Protein AF-F4RTE0-F1 (afdb_monomer_lite)

Foldseek 3Di:
DDPVVVVVVVVVVVVVVVVVVPDQPAKQWLLQKWDDDPAWIWRAQDVVSPRIDTAGQVQKDDPPHLWFFAWQWAQPVCPVSPDIDRATFNIWGHDPAFWIWGAGPVRTITIGRHGRPPDDTMIGGDD

Sequence (127 aa):
MSFRAYLTIVVLCITMCFLTSMKSVNAVDCQGGYDTDDTTAFCTVDEQQINLHHCDPARCGHDNARFVSWKKCVPFYKQDGTAESTQNCVSYGHYGPNHYTCTNANNEYFLCPHKLKDAPFISCSRC

Structure (mmCIF, N/CA/C/O backbone):
data_AF-F4RTE0-F1
#
_entry.id   AF-F4RTE0-F1
#
loop_
_atom_site.group_PDB
_atom_site.id
_atom_site.type_symbol
_atom_site.label_atom_id
_atom_site.label_alt_id
_atom_site.label_comp_id
_atom_site.label_asym_id
_atom_site.label_entity_id
_atom_site.label_seq_id
_atom_site.pdbx_PDB_ins_code
_atom_site.Cartn_x
_atom_site.Cartn_y
_atom_site.Cartn_z
_atom_site.occupancy
_atom_site.B_iso_or_equiv
_atom_site.auth_seq_id
_atom_site.auth_comp_id
_atom_site.auth_asym_id
_atom_site.auth_atom_id
_atom_site.pdbx_PDB_model_num
ATOM 1 N N . MET A 1 1 ? 38.352 -29.323 17.097 1.00 55.19 1 MET A N 1
ATOM 2 C CA . MET A 1 1 ? 36.983 -28.775 17.234 1.00 55.19 1 MET A CA 1
ATOM 3 C C . MET A 1 1 ? 35.992 -29.908 17.014 1.00 55.19 1 MET A C 1
ATOM 5 O O . MET A 1 1 ? 36.207 -30.699 16.107 1.00 55.19 1 MET A O 1
ATOM 9 N N . SER A 1 2 ? 34.985 -30.053 17.879 1.00 71.69 2 SER A N 1
ATOM 10 C CA . SER A 1 2 ? 34.014 -31.158 17.803 1.00 71.69 2 SER A CA 1
ATOM 11 C C . SER A 1 2 ? 33.175 -31.061 16.526 1.00 71.69 2 SER A C 1
ATOM 13 O O . SER A 1 2 ? 32.753 -29.965 16.163 1.00 71.69 2 SER A O 1
ATOM 15 N N . PHE A 1 3 ? 32.887 -32.199 15.886 1.00 73.31 3 PHE A N 1
ATOM 16 C CA . PHE A 1 3 ? 32.007 -32.313 14.710 1.00 73.31 3 PHE A CA 1
ATOM 17 C C . PHE A 1 3 ? 30.667 -31.581 14.903 1.00 73.31 3 PHE A C 1
ATOM 19 O O . PHE A 1 3 ? 30.125 -30.997 13.967 1.00 73.31 3 PHE A O 1
ATOM 26 N N . ARG A 1 4 ? 30.185 -31.518 16.152 1.00 73.00 4 ARG A N 1
ATOM 27 C CA . ARG A 1 4 ? 28.987 -30.760 16.526 1.00 73.00 4 ARG A CA 1
ATOM 28 C C . ARG A 1 4 ? 29.115 -29.262 16.254 1.00 73.00 4 ARG A C 1
ATOM 30 O O . ARG A 1 4 ? 28.177 -28.696 15.722 1.00 73.00 4 ARG A O 1
ATOM 37 N N . ALA A 1 5 ? 30.255 -28.642 16.565 1.00 74.25 5 ALA A N 1
ATOM 38 C CA . ALA A 1 5 ? 30.467 -27.205 16.366 1.00 74.25 5 ALA A CA 1
ATOM 39 C C . ALA A 1 5 ? 30.566 -26.824 14.879 1.00 74.25 5 ALA A C 1
ATOM 41 O O . ALA A 1 5 ? 30.129 -25.748 14.486 1.00 74.25 5 ALA A O 1
ATOM 42 N N . TYR A 1 6 ? 31.103 -27.724 14.050 1.00 77.94 6 TYR A N 1
ATOM 43 C CA . TYR A 1 6 ? 31.166 -27.537 12.601 1.00 77.94 6 TYR A CA 1
ATOM 44 C C . TYR A 1 6 ? 29.766 -27.567 11.967 1.00 77.94 6 TYR A C 1
ATOM 46 O O . TYR A 1 6 ? 29.420 -26.679 11.192 1.00 77.94 6 TYR A O 1
ATOM 54 N N . LEU A 1 7 ? 28.928 -28.531 12.367 1.00 79.06 7 LEU A N 1
ATOM 55 C CA . LEU A 1 7 ? 27.535 -28.626 11.917 1.00 79.06 7 LEU A CA 1
ATOM 56 C C . LEU A 1 7 ? 26.717 -27.379 12.269 1.00 79.06 7 LEU A C 1
ATOM 58 O O . LEU A 1 7 ? 25.974 -26.889 11.421 1.00 79.06 7 LEU A O 1
ATOM 62 N N . THR A 1 8 ? 26.874 -26.827 13.478 1.00 80.00 8 THR A N 1
ATOM 63 C CA . THR A 1 8 ? 26.135 -25.618 13.874 1.00 80.00 8 THR A CA 1
ATOM 64 C C . THR A 1 8 ? 26.495 -24.419 13.006 1.00 80.00 8 THR A C 1
ATOM 66 O O . THR A 1 8 ? 25.602 -23.684 12.598 1.00 80.00 8 THR A O 1
ATOM 69 N N . ILE A 1 9 ? 27.780 -24.230 12.689 1.00 80.44 9 ILE A N 1
ATOM 70 C CA . ILE A 1 9 ? 28.240 -23.109 11.856 1.00 80.44 9 ILE A CA 1
ATOM 71 C C . ILE A 1 9 ? 27.703 -23.243 10.428 1.00 80.44 9 ILE A C 1
ATOM 73 O O . ILE A 1 9 ? 27.203 -22.268 9.875 1.00 80.44 9 ILE A O 1
ATOM 77 N N . VAL A 1 10 ? 27.742 -24.447 9.848 1.00 82.06 10 VAL A N 1
ATOM 78 C CA . VAL A 1 10 ? 27.244 -24.690 8.484 1.00 82.06 10 VAL A CA 1
ATOM 79 C C . VAL A 1 10 ? 25.743 -24.414 8.384 1.00 82.06 10 VAL A C 1
ATOM 81 O O . VAL A 1 10 ? 25.318 -23.715 7.468 1.00 82.06 10 VAL A O 1
ATOM 84 N N . VAL A 1 11 ? 24.939 -24.890 9.341 1.00 80.44 11 VAL A N 1
ATOM 85 C CA . VAL A 1 11 ? 23.490 -24.621 9.360 1.00 80.44 11 VAL A CA 1
ATOM 86 C C . VAL A 1 11 ? 23.214 -23.123 9.492 1.00 80.44 11 VAL A C 1
ATOM 88 O O . VAL A 1 11 ? 22.387 -22.592 8.755 1.00 80.44 11 VAL A O 1
ATOM 91 N N . LEU A 1 12 ? 23.946 -22.426 10.364 1.00 81.50 12 LEU A N 1
ATOM 92 C CA . LEU A 1 12 ? 23.772 -20.991 10.591 1.00 81.50 12 LEU A CA 1
ATOM 93 C C . LEU A 1 12 ? 24.148 -20.171 9.340 1.00 81.50 12 LEU A C 1
ATOM 95 O O . LEU A 1 12 ? 23.386 -19.296 8.926 1.00 81.50 12 LEU A O 1
ATOM 99 N N . CYS A 1 13 ? 25.246 -20.521 8.662 1.00 74.38 13 CYS A N 1
ATOM 100 C CA . CYS A 1 13 ? 25.635 -19.917 7.384 1.00 74.38 13 CYS A CA 1
ATOM 101 C C . CYS A 1 13 ? 24.592 -20.152 6.285 1.00 74.38 13 CYS A C 1
ATOM 103 O O . CYS A 1 13 ? 24.214 -19.207 5.596 1.00 74.38 13 CYS A O 1
ATOM 105 N N . ILE A 1 14 ? 24.081 -21.380 6.152 1.00 74.00 14 ILE A N 1
ATOM 106 C CA . ILE A 1 14 ? 23.041 -21.708 5.170 1.00 74.00 14 ILE A CA 1
ATOM 107 C C . ILE A 1 14 ? 21.767 -20.897 5.455 1.00 74.00 14 ILE A C 1
ATOM 109 O O . ILE A 1 14 ? 21.220 -20.281 4.540 1.00 74.00 14 ILE A O 1
ATOM 113 N N . THR A 1 15 ? 21.331 -20.807 6.717 1.00 69.50 15 THR A N 1
ATOM 114 C CA . THR A 1 15 ? 20.158 -19.993 7.081 1.00 69.50 15 THR A CA 1
ATOM 115 C C . THR A 1 15 ? 20.354 -18.506 6.781 1.00 69.50 15 THR A C 1
ATOM 117 O O . THR A 1 15 ? 19.428 -17.868 6.288 1.00 69.50 15 THR A O 1
ATOM 120 N N . MET A 1 16 ? 21.554 -17.951 6.980 1.00 65.00 16 MET A N 1
ATOM 121 C CA . MET A 1 16 ? 21.836 -16.555 6.628 1.00 65.00 16 MET A CA 1
ATOM 122 C C . MET A 1 16 ? 21.834 -16.318 5.111 1.00 65.00 16 MET A C 1
ATOM 124 O O . MET A 1 16 ? 21.292 -15.308 4.669 1.00 65.00 16 MET A O 1
ATOM 128 N N . CYS A 1 17 ? 22.361 -17.251 4.310 1.00 63.66 17 CYS A N 1
ATOM 129 C CA . CYS A 1 17 ? 22.329 -17.166 2.844 1.00 63.66 17 CYS A CA 1
ATOM 130 C C . CYS A 1 17 ? 20.899 -17.177 2.274 1.00 63.66 17 CYS A C 1
ATOM 132 O O . CYS A 1 17 ? 20.611 -16.467 1.308 1.00 63.66 17 CYS A O 1
ATOM 134 N N . PHE A 1 18 ? 19.986 -17.946 2.874 1.00 59.25 18 PHE A N 1
ATOM 135 C CA . PHE A 1 18 ? 18.579 -17.946 2.464 1.00 59.25 18 PHE A CA 1
ATOM 136 C C . PHE A 1 18 ? 17.849 -16.656 2.856 1.00 59.25 18 PHE A C 1
ATOM 138 O O . PHE A 1 18 ? 17.019 -16.168 2.092 1.00 59.25 18 PHE A O 1
ATOM 145 N N . LEU A 1 19 ? 18.185 -16.062 4.005 1.00 56.56 19 LEU A N 1
ATOM 146 C CA . LEU A 1 19 ? 17.551 -14.829 4.479 1.00 56.56 19 LEU A CA 1
ATOM 147 C C . LEU A 1 19 ? 17.993 -13.581 3.696 1.00 56.56 19 LEU A C 1
ATOM 149 O O . LEU A 1 19 ? 17.203 -12.653 3.535 1.00 56.56 19 LEU A O 1
ATOM 153 N N . THR A 1 20 ? 19.221 -13.544 3.168 1.00 54.81 20 THR A N 1
ATOM 154 C CA . THR A 1 20 ? 19.707 -12.411 2.355 1.00 54.81 20 THR A CA 1
ATOM 155 C C . THR A 1 20 ? 19.229 -12.445 0.903 1.00 54.81 20 THR A C 1
ATOM 157 O O . THR A 1 20 ? 19.199 -11.403 0.251 1.00 54.81 20 THR A O 1
ATOM 160 N N . SER A 1 21 ? 18.798 -13.605 0.402 1.00 49.75 21 SER A N 1
ATOM 161 C CA . SER A 1 21 ? 18.413 -13.797 -1.006 1.00 49.75 21 SER A CA 1
ATOM 162 C C . SER A 1 21 ? 16.996 -13.311 -1.359 1.00 49.75 21 SER A C 1
ATOM 164 O O . SER A 1 21 ? 16.593 -13.424 -2.513 1.00 49.75 21 SER A O 1
ATOM 166 N N . MET A 1 22 ? 16.230 -12.765 -0.405 1.00 51.81 22 MET A N 1
ATOM 167 C CA . MET A 1 22 ? 14.823 -12.378 -0.625 1.00 51.81 22 MET A CA 1
ATOM 168 C C . MET A 1 22 ? 14.559 -10.869 -0.717 1.00 51.81 22 MET A C 1
ATOM 170 O O . MET A 1 22 ? 13.419 -10.468 -0.937 1.00 51.81 22 MET A O 1
ATOM 174 N N . LYS A 1 23 ? 15.578 -10.007 -0.617 1.00 50.78 23 LYS A N 1
ATOM 175 C CA . LYS A 1 23 ? 15.403 -8.583 -0.942 1.00 50.78 23 LYS A CA 1
ATOM 176 C C . LYS A 1 23 ? 15.747 -8.358 -2.408 1.00 50.78 23 LYS A C 1
ATOM 178 O O . LYS A 1 23 ? 16.916 -8.386 -2.784 1.00 50.78 23 LYS A O 1
ATOM 183 N N . SER A 1 24 ? 14.726 -8.152 -3.241 1.00 57.41 24 SER A N 1
ATOM 184 C CA . SER A 1 24 ? 14.911 -7.657 -4.608 1.00 57.41 24 SER A CA 1
ATOM 185 C C . SER A 1 24 ? 15.760 -6.387 -4.546 1.00 57.41 24 SER A C 1
ATOM 187 O O . SER A 1 24 ? 15.321 -5.371 -4.015 1.00 57.41 24 SER A O 1
ATOM 189 N N . VAL A 1 25 ? 16.978 -6.455 -5.086 1.00 59.16 25 VAL A N 1
ATOM 190 C CA . VAL A 1 25 ? 17.999 -5.394 -5.005 1.00 59.16 25 VAL A CA 1
ATOM 191 C C . VAL A 1 25 ? 17.537 -4.080 -5.667 1.00 59.16 25 VAL A C 1
ATOM 193 O O . VAL A 1 25 ? 18.127 -3.039 -5.420 1.00 59.16 25 VAL A O 1
ATOM 196 N N . ASN A 1 26 ? 16.437 -4.111 -6.432 1.00 72.69 26 ASN A N 1
ATOM 197 C CA . ASN A 1 26 ? 15.834 -2.961 -7.115 1.00 72.69 26 ASN A CA 1
ATOM 198 C C . ASN A 1 26 ? 14.311 -2.873 -6.882 1.00 72.69 26 ASN A C 1
ATOM 200 O O . ASN A 1 26 ? 13.561 -2.584 -7.814 1.00 72.69 26 ASN A O 1
ATOM 204 N N . ALA A 1 27 ? 13.825 -3.241 -5.693 1.00 86.88 27 ALA A N 1
ATOM 205 C CA . ALA A 1 27 ? 12.424 -2.994 -5.360 1.00 86.88 27 ALA A CA 1
ATOM 206 C C . ALA A 1 27 ? 12.208 -1.520 -4.979 1.00 86.88 27 ALA A C 1
ATOM 208 O O . ALA A 1 27 ? 13.008 -0.945 -4.244 1.00 86.88 27 ALA A O 1
ATOM 209 N N . VAL A 1 28 ? 11.131 -0.931 -5.490 1.00 93.56 28 VAL A N 1
ATOM 210 C CA . VAL A 1 28 ? 10.611 0.373 -5.087 1.00 93.56 28 VAL A CA 1
ATOM 211 C C . VAL A 1 28 ? 9.584 0.138 -3.989 1.00 93.56 28 VAL A C 1
ATOM 213 O O . VAL A 1 28 ? 8.655 -0.650 -4.166 1.00 93.56 28 VAL A O 1
ATOM 216 N N . ASP A 1 29 ? 9.763 0.810 -2.859 1.00 94.81 29 ASP A N 1
ATOM 217 C CA . ASP A 1 29 ? 8.843 0.737 -1.730 1.00 94.81 29 ASP A CA 1
ATOM 218 C C . ASP A 1 29 ? 7.747 1.787 -1.899 1.00 94.81 29 ASP A C 1
ATOM 220 O O . ASP A 1 29 ? 8.014 2.990 -1.873 1.00 94.81 29 ASP A O 1
ATOM 224 N N . CYS A 1 30 ? 6.504 1.338 -2.041 1.00 95.31 30 CYS A N 1
ATOM 225 C CA . CYS A 1 30 ? 5.344 2.184 -2.301 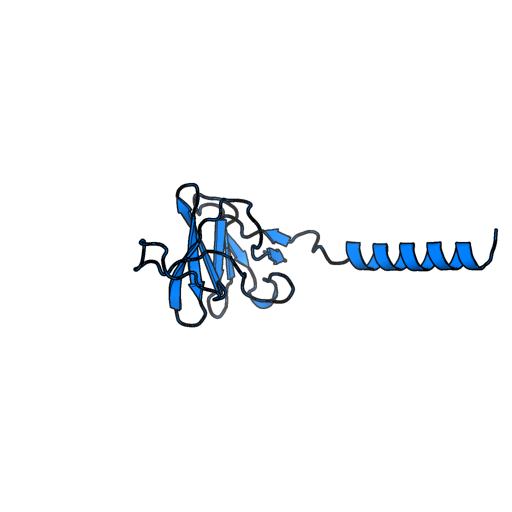1.00 95.31 30 CYS A CA 1
ATOM 226 C C . CYS A 1 30 ? 4.853 2.834 -0.999 1.00 95.31 30 CYS A C 1
ATOM 228 O O . CYS A 1 30 ? 3.746 2.570 -0.530 1.00 95.31 30 CYS A O 1
ATOM 230 N N . GLN A 1 31 ? 5.721 3.613 -0.348 1.00 95.25 31 GLN A N 1
ATOM 231 C CA . GLN A 1 31 ? 5.466 4.215 0.963 1.00 95.25 31 GLN A CA 1
ATOM 232 C C . GLN A 1 31 ? 4.399 5.299 0.884 1.00 95.25 31 GLN A C 1
ATOM 234 O O . GLN A 1 31 ? 3.556 5.387 1.764 1.00 95.25 31 GLN A O 1
ATOM 239 N N . GLY A 1 32 ? 4.410 6.115 -0.164 1.00 94.94 32 GLY A N 1
ATOM 240 C CA . GLY A 1 32 ? 3.406 7.148 -0.385 1.00 94.94 32 GLY A CA 1
ATOM 241 C C . GLY A 1 32 ? 2.026 6.564 -0.658 1.00 94.94 32 GLY A C 1
ATOM 242 O O . GLY A 1 32 ? 1.023 7.067 -0.154 1.00 94.94 32 GLY A O 1
ATOM 243 N N . GLY A 1 33 ? 1.961 5.492 -1.436 1.00 95.81 33 GLY A N 1
ATOM 244 C CA . GLY A 1 33 ? 0.701 4.888 -1.839 1.00 95.81 33 GLY A CA 1
ATOM 245 C C . GLY A 1 33 ? 0.908 3.723 -2.785 1.00 95.81 33 GLY A C 1
ATOM 246 O O . GLY A 1 33 ? 1.924 3.650 -3.474 1.00 95.81 33 GLY A O 1
ATOM 247 N N . TYR A 1 34 ? -0.062 2.823 -2.811 1.00 97.06 34 TYR A N 1
ATOM 248 C CA . TYR A 1 34 ? -0.129 1.721 -3.754 1.00 97.06 34 TYR A CA 1
ATOM 249 C C . TYR A 1 34 ? -1.556 1.588 -4.266 1.00 97.06 34 TYR A C 1
ATOM 251 O O . TYR A 1 34 ? -2.499 1.548 -3.474 1.00 97.06 34 TYR A O 1
ATOM 259 N N . ASP A 1 35 ? -1.701 1.474 -5.578 1.00 96.56 35 ASP A N 1
ATOM 260 C CA . ASP A 1 35 ? -2.962 1.144 -6.228 1.00 96.56 35 ASP A CA 1
ATOM 261 C C . ASP A 1 35 ? -2.709 0.226 -7.427 1.00 96.56 35 ASP A C 1
ATOM 263 O O . ASP A 1 35 ? -1.574 0.083 -7.885 1.00 96.56 35 ASP A O 1
ATOM 267 N N . THR A 1 36 ? -3.742 -0.432 -7.940 1.00 95.38 36 THR A N 1
ATOM 268 C CA . THR A 1 36 ? -3.607 -1.302 -9.112 1.00 95.38 36 THR A CA 1
ATOM 269 C C . THR A 1 36 ? -4.883 -1.322 -9.933 1.00 95.38 36 THR A C 1
ATOM 271 O O . THR A 1 36 ? -5.982 -1.433 -9.396 1.00 95.38 36 THR A O 1
ATOM 274 N N . ASP A 1 37 ? -4.717 -1.292 -11.250 1.00 93.12 37 ASP A N 1
ATOM 275 C CA . ASP A 1 37 ? -5.738 -1.726 -12.200 1.00 93.12 37 ASP A CA 1
ATOM 276 C C . ASP A 1 37 ? -5.398 -3.129 -12.745 1.00 93.12 37 ASP A C 1
ATOM 278 O O . ASP A 1 37 ? -4.488 -3.799 -12.242 1.00 93.12 37 ASP A O 1
ATOM 282 N N . ASP A 1 38 ? -6.137 -3.593 -13.755 1.00 89.50 38 ASP A N 1
ATOM 283 C CA . ASP A 1 38 ? -5.957 -4.918 -14.370 1.00 89.50 38 ASP A CA 1
ATOM 284 C C . ASP A 1 38 ? -4.574 -5.119 -15.022 1.00 89.50 38 ASP A C 1
ATOM 286 O O . ASP A 1 38 ? -4.148 -6.251 -15.260 1.00 89.50 38 ASP A O 1
ATOM 290 N N . THR A 1 39 ? -3.874 -4.032 -15.343 1.00 94.81 39 THR A N 1
ATOM 291 C CA . THR A 1 39 ? -2.665 -4.023 -16.177 1.00 94.81 39 THR A CA 1
ATOM 292 C C . THR A 1 39 ? -1.465 -3.354 -15.518 1.00 94.81 39 THR A C 1
ATOM 294 O O . THR A 1 39 ? -0.328 -3.702 -15.833 1.00 94.81 39 THR A O 1
ATOM 297 N N . THR A 1 40 ? -1.704 -2.408 -14.613 1.00 96.25 40 THR A N 1
ATOM 298 C CA . THR A 1 40 ? -0.700 -1.491 -14.083 1.00 96.25 40 THR A CA 1
ATOM 299 C C . THR A 1 40 ? -0.857 -1.353 -12.579 1.00 96.25 40 THR A C 1
ATOM 301 O O . THR A 1 40 ? -1.952 -1.129 -12.068 1.00 96.25 40 THR A O 1
ATOM 304 N N . ALA A 1 41 ? 0.263 -1.461 -11.869 1.00 96.69 41 ALA A N 1
ATOM 305 C CA . ALA A 1 41 ? 0.362 -1.078 -10.474 1.00 96.69 41 ALA A CA 1
ATOM 306 C C . ALA A 1 41 ? 0.969 0.324 -10.379 1.00 96.69 41 ALA A C 1
ATOM 308 O O . ALA A 1 41 ? 1.956 0.643 -11.044 1.00 96.69 41 ALA A O 1
ATOM 309 N N . PHE A 1 42 ? 0.370 1.149 -9.537 1.00 97.19 42 PHE A N 1
ATOM 310 C CA . PHE A 1 42 ? 0.729 2.532 -9.285 1.00 97.19 42 PHE A CA 1
ATOM 311 C C . PHE A 1 42 ? 1.410 2.592 -7.923 1.00 97.19 42 PHE A C 1
ATOM 313 O O . PHE A 1 42 ? 0.785 2.353 -6.894 1.00 97.19 42 PHE A O 1
ATOM 320 N N . CYS A 1 43 ? 2.711 2.861 -7.922 1.00 97.00 43 CYS A N 1
ATOM 321 C CA . CYS A 1 43 ? 3.540 2.860 -6.726 1.00 97.00 43 CYS A CA 1
ATOM 322 C C . CYS A 1 43 ? 4.066 4.267 -6.465 1.00 97.00 43 CYS A C 1
ATOM 324 O O . CYS A 1 43 ? 4.914 4.760 -7.206 1.00 97.00 43 CYS A O 1
ATOM 326 N N . THR A 1 44 ? 3.592 4.912 -5.407 1.00 96.75 44 THR A N 1
ATOM 327 C CA . THR A 1 44 ? 4.077 6.233 -5.009 1.00 96.75 44 THR A CA 1
ATOM 328 C C . THR A 1 44 ? 5.049 6.108 -3.844 1.00 96.75 44 THR A C 1
ATOM 330 O O . THR A 1 44 ? 4.745 5.447 -2.850 1.00 96.75 44 THR A O 1
ATOM 333 N N . VAL A 1 45 ? 6.205 6.771 -3.924 1.00 94.88 45 VAL A N 1
ATOM 334 C CA . VAL A 1 45 ? 7.243 6.705 -2.875 1.00 94.88 45 VAL A CA 1
ATOM 335 C C . VAL A 1 45 ? 7.184 7.842 -1.848 1.00 94.88 45 VAL A C 1
ATOM 337 O O . VAL A 1 45 ? 7.765 7.708 -0.774 1.00 94.88 45 VAL A O 1
ATOM 340 N N . ASP A 1 46 ? 6.489 8.947 -2.138 1.00 92.44 46 ASP A N 1
ATOM 341 C CA . ASP A 1 46 ? 6.446 10.142 -1.279 1.00 92.44 46 ASP A CA 1
ATOM 342 C C . ASP A 1 46 ? 5.045 10.501 -0.762 1.00 92.44 46 ASP A C 1
ATOM 344 O O . ASP A 1 46 ? 4.021 10.060 -1.277 1.00 92.44 46 ASP A O 1
ATOM 348 N N . G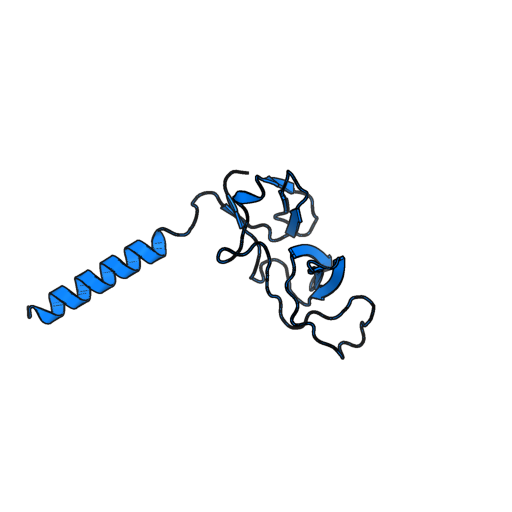LU A 1 47 ? 5.006 11.339 0.275 1.00 88.31 47 GLU A N 1
ATOM 349 C CA . GLU A 1 47 ? 3.765 11.809 0.908 1.00 88.31 47 GLU A CA 1
ATOM 350 C C . GLU A 1 47 ? 2.909 12.682 -0.010 1.00 88.31 47 GLU A C 1
ATOM 352 O O . GLU A 1 47 ? 1.689 12.723 0.154 1.00 88.31 47 GLU A O 1
ATOM 357 N N . GLN A 1 48 ? 3.542 13.411 -0.932 1.00 88.75 48 GLN A N 1
ATOM 358 C CA . GLN A 1 48 ? 2.903 14.388 -1.812 1.00 88.75 48 GLN A CA 1
ATOM 359 C C . GLN A 1 48 ? 2.220 13.740 -3.022 1.00 88.75 48 GLN A C 1
ATOM 361 O O . GLN A 1 48 ? 1.559 14.440 -3.788 1.00 88.75 48 GLN A O 1
ATOM 366 N N . GLN A 1 49 ? 2.355 12.425 -3.182 1.00 84.88 49 GLN A N 1
ATOM 367 C CA . GLN A 1 49 ? 1.875 11.672 -4.333 1.00 84.88 49 GLN A CA 1
ATOM 368 C C . GLN A 1 49 ? 2.512 12.096 -5.672 1.00 84.88 49 GLN A C 1
ATOM 370 O O . GLN A 1 49 ? 1.865 12.011 -6.712 1.00 84.88 49 GLN A O 1
ATOM 375 N N . ILE A 1 50 ? 3.765 12.575 -5.667 1.00 89.69 50 ILE A N 1
ATOM 376 C CA . ILE A 1 50 ? 4.409 13.145 -6.869 1.00 89.69 50 ILE A CA 1
ATOM 377 C C . ILE A 1 50 ? 5.261 12.109 -7.612 1.00 89.69 50 ILE A C 1
ATOM 379 O O . ILE A 1 50 ? 5.183 11.994 -8.835 1.00 89.69 50 ILE A O 1
ATOM 383 N N . ASN A 1 51 ? 6.091 11.355 -6.894 1.00 94.00 51 ASN A N 1
ATOM 384 C CA . ASN A 1 51 ? 6.990 10.353 -7.458 1.00 94.00 51 ASN A CA 1
ATOM 385 C C . ASN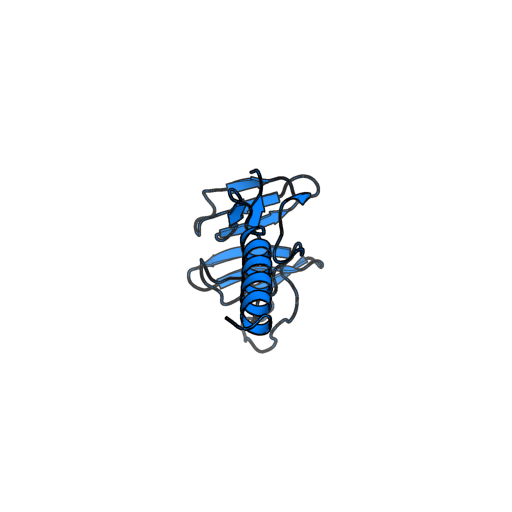 A 1 51 ? 6.246 9.023 -7.621 1.00 94.00 51 ASN A C 1
ATOM 387 O O . ASN A 1 51 ? 6.365 8.105 -6.804 1.00 94.00 51 ASN A O 1
ATOM 391 N N . LEU A 1 52 ? 5.442 8.972 -8.680 1.00 95.81 52 LEU A N 1
ATOM 392 C CA . LEU A 1 52 ? 4.673 7.811 -9.099 1.00 95.81 52 LEU A CA 1
ATOM 393 C C . LEU A 1 52 ? 5.484 6.935 -10.063 1.00 95.81 52 LEU A C 1
ATOM 395 O O . LEU A 1 52 ? 5.987 7.402 -11.085 1.00 95.81 52 LEU A O 1
ATOM 399 N N . HIS A 1 53 ? 5.545 5.643 -9.765 1.00 96.38 53 HIS A N 1
ATOM 400 C CA . HIS A 1 53 ? 6.116 4.608 -10.613 1.00 96.38 53 HIS A CA 1
ATOM 401 C C . HIS A 1 53 ? 5.009 3.702 -11.149 1.00 96.38 53 HIS A C 1
ATOM 403 O O . HIS A 1 53 ? 4.144 3.249 -10.400 1.00 96.38 53 HIS A O 1
ATOM 409 N N . HIS A 1 54 ? 5.071 3.410 -12.447 1.00 96.62 54 HIS A N 1
ATOM 410 C CA . HIS A 1 54 ? 4.213 2.421 -13.089 1.00 96.62 54 HIS A CA 1
ATOM 411 C C . HIS A 1 54 ? 4.941 1.079 -13.091 1.00 96.62 54 HIS A C 1
ATOM 413 O O . HIS A 1 54 ? 6.044 0.964 -13.623 1.00 96.62 54 HIS A O 1
ATOM 419 N N . CYS A 1 55 ? 4.325 0.075 -12.487 1.00 95.19 55 CYS A N 1
ATOM 420 C CA . CYS A 1 55 ? 4.921 -1.229 -12.246 1.00 95.19 55 CYS A CA 1
ATOM 421 C C . CYS A 1 55 ? 4.036 -2.343 -12.822 1.00 95.19 55 CYS A C 1
ATOM 423 O O . CYS A 1 55 ? 2.827 -2.183 -12.977 1.00 95.19 55 CYS A O 1
ATOM 425 N N . ASP A 1 56 ? 4.634 -3.504 -13.084 1.00 94.81 56 ASP A N 1
ATOM 426 C CA . ASP A 1 56 ? 3.902 -4.744 -13.370 1.00 94.81 56 ASP A CA 1
ATOM 427 C C . ASP A 1 56 ? 3.246 -5.264 -12.068 1.00 94.81 56 ASP A C 1
ATOM 429 O O . ASP A 1 56 ? 3.981 -5.607 -11.131 1.00 94.81 56 ASP A O 1
ATOM 433 N N . PRO A 1 57 ? 1.901 -5.373 -11.980 1.00 94.25 57 PRO A N 1
ATOM 434 C CA . PRO A 1 57 ? 1.209 -5.844 -10.774 1.00 94.25 57 PRO A CA 1
ATOM 435 C C . PRO A 1 57 ? 1.657 -7.228 -10.298 1.00 94.25 57 PRO A C 1
ATOM 437 O O . PRO A 1 57 ? 1.578 -7.542 -9.109 1.00 94.25 57 PRO A O 1
ATOM 440 N N . ALA A 1 58 ? 2.147 -8.085 -11.201 1.00 93.19 58 ALA A N 1
ATOM 441 C CA . ALA A 1 58 ? 2.641 -9.410 -10.838 1.00 93.19 58 ALA A CA 1
ATOM 442 C C . ALA A 1 58 ? 3.950 -9.363 -10.032 1.00 93.19 58 ALA A C 1
ATOM 444 O O . ALA A 1 58 ? 4.335 -10.364 -9.428 1.00 93.19 58 ALA A O 1
ATOM 445 N N . ARG A 1 59 ? 4.625 -8.210 -10.016 1.00 93.88 59 ARG A N 1
ATOM 446 C CA . ARG A 1 59 ? 5.913 -7.978 -9.349 1.00 93.88 59 ARG A CA 1
ATOM 447 C C . ARG A 1 59 ? 5.802 -7.112 -8.104 1.00 93.88 59 ARG A C 1
ATOM 449 O O . ARG A 1 59 ? 6.837 -6.739 -7.545 1.00 93.88 59 ARG A O 1
ATOM 456 N N . CYS A 1 60 ? 4.577 -6.797 -7.706 1.00 94.94 60 CYS A N 1
ATOM 457 C CA . CYS A 1 60 ? 4.247 -6.027 -6.525 1.00 94.94 60 CYS A CA 1
ATOM 458 C C . CYS A 1 60 ? 3.700 -6.945 -5.435 1.00 94.94 60 CYS A C 1
ATOM 460 O O . CYS A 1 60 ? 2.852 -7.804 -5.688 1.00 94.94 60 CYS A O 1
ATOM 462 N N . GLY A 1 61 ? 4.178 -6.758 -4.211 1.00 94.69 61 GLY A N 1
ATOM 463 C CA . GLY A 1 61 ? 3.620 -7.445 -3.060 1.00 94.69 61 GLY A CA 1
ATOM 464 C C . GLY A 1 61 ? 4.305 -7.103 -1.747 1.00 94.69 61 GLY A C 1
ATOM 465 O O . GLY A 1 61 ? 5.322 -6.416 -1.697 1.00 94.69 61 GLY A O 1
ATOM 466 N N . HIS A 1 62 ? 3.726 -7.629 -0.680 1.00 94.25 62 HIS A N 1
ATOM 467 C CA . HIS A 1 62 ? 4.255 -7.628 0.671 1.00 94.25 62 HIS A CA 1
ATOM 468 C C . HIS A 1 62 ? 4.095 -9.045 1.224 1.00 94.25 62 HIS A C 1
ATOM 470 O O . HIS A 1 62 ? 2.983 -9.565 1.235 1.00 94.25 62 HIS A O 1
ATOM 476 N N . ASP A 1 63 ? 5.187 -9.708 1.609 1.00 89.38 63 ASP A N 1
ATOM 477 C CA . ASP A 1 63 ? 5.165 -11.091 2.119 1.00 89.38 63 ASP A CA 1
ATOM 478 C C . ASP A 1 63 ? 4.385 -12.089 1.226 1.00 89.38 63 ASP A C 1
ATOM 480 O O . ASP A 1 63 ? 3.642 -12.945 1.704 1.00 89.38 63 ASP A O 1
ATOM 484 N N . ASN A 1 64 ? 4.563 -11.991 -0.099 1.00 86.38 64 ASN A N 1
ATOM 485 C CA . ASN A 1 64 ? 3.831 -12.755 -1.129 1.00 86.38 64 ASN A CA 1
ATOM 486 C C . ASN A 1 64 ? 2.312 -12.484 -1.205 1.00 86.38 64 ASN A C 1
ATOM 488 O O . ASN A 1 64 ? 1.590 -13.224 -1.874 1.00 86.38 64 ASN A O 1
ATOM 492 N N . ALA A 1 65 ? 1.821 -11.418 -0.574 1.00 92.62 65 ALA A N 1
ATOM 493 C CA . ALA A 1 65 ? 0.449 -10.934 -0.687 1.00 92.62 65 ALA A CA 1
ATOM 494 C C . ALA A 1 65 ? 0.377 -9.622 -1.487 1.00 92.62 65 ALA A C 1
ATOM 496 O O . ALA A 1 65 ? 1.313 -8.827 -1.491 1.00 92.62 65 ALA A O 1
ATOM 497 N N . ARG A 1 66 ? -0.762 -9.365 -2.143 1.00 92.56 66 ARG A N 1
ATOM 498 C CA . ARG A 1 66 ? -1.060 -8.092 -2.841 1.00 92.56 66 ARG A CA 1
ATOM 499 C C . ARG A 1 66 ? -1.867 -7.125 -1.972 1.00 92.56 66 ARG A C 1
ATOM 501 O O . ARG A 1 66 ? -2.705 -6.380 -2.462 1.00 92.56 66 ARG A O 1
ATOM 508 N N . PHE A 1 67 ? -1.672 -7.213 -0.666 1.00 94.69 67 PHE A N 1
ATOM 509 C CA . PHE A 1 67 ? -2.322 -6.362 0.314 1.00 94.69 67 PHE A CA 1
ATOM 510 C C . PHE A 1 67 ? -1.396 -6.168 1.508 1.00 94.69 67 PHE A C 1
ATOM 512 O O . PHE A 1 67 ? -0.485 -6.965 1.737 1.00 94.69 67 PHE A O 1
ATOM 519 N N . VAL A 1 68 ? -1.683 -5.149 2.308 1.00 94.75 68 VAL A N 1
ATOM 520 C CA . VAL A 1 68 ? -1.046 -4.938 3.609 1.00 94.75 68 VAL A CA 1
ATOM 521 C C . VAL A 1 68 ? -2.074 -5.059 4.726 1.00 94.75 68 VAL A C 1
ATOM 523 O O . VAL A 1 68 ? -3.255 -4.768 4.538 1.00 94.75 68 VAL A O 1
ATOM 526 N N . SER A 1 69 ? -1.638 -5.520 5.896 1.00 92.38 69 SER A N 1
ATOM 527 C CA . SER A 1 69 ? -2.495 -5.625 7.077 1.00 92.38 69 SER A CA 1
ATOM 528 C C . SER A 1 69 ? -2.131 -4.522 8.063 1.00 92.38 69 SER A C 1
ATOM 530 O O . SER A 1 69 ? -1.152 -4.627 8.809 1.00 92.38 69 SER A O 1
ATOM 532 N N . TRP A 1 70 ? -2.906 -3.440 8.051 1.00 89.75 70 TRP A N 1
ATOM 533 C CA . TRP A 1 70 ? -2.753 -2.349 9.004 1.00 89.75 70 TRP A CA 1
ATOM 534 C C . TRP A 1 70 ? -3.703 -2.509 10.180 1.00 89.75 70 TRP A C 1
ATOM 536 O O . TRP A 1 70 ? -4.882 -2.816 10.039 1.00 89.75 70 TRP A O 1
ATOM 546 N N . LYS A 1 71 ? -3.164 -2.286 11.378 1.00 88.44 71 LYS A N 1
ATOM 547 C CA . LYS A 1 71 ? -3.939 -2.326 12.619 1.00 88.44 71 LYS A CA 1
ATOM 548 C C . LYS A 1 71 ? -4.589 -0.974 12.877 1.00 88.44 71 LYS A C 1
ATOM 550 O O . LYS A 1 71 ? -4.061 0.053 12.446 1.00 88.44 71 LYS A O 1
ATOM 555 N N . LYS A 1 72 ? -5.672 -0.990 13.661 1.00 88.25 72 LYS A N 1
ATOM 556 C CA . LYS A 1 72 ? -6.392 0.205 14.134 1.00 88.25 72 LYS A CA 1
ATOM 557 C C . LYS A 1 72 ? -6.995 1.061 13.018 1.00 88.25 72 LYS A C 1
ATOM 559 O O . LYS A 1 72 ? -7.263 2.240 13.224 1.00 88.25 72 LYS A O 1
ATOM 564 N N . CYS A 1 73 ? -7.186 0.486 11.834 1.00 90.31 73 CYS A N 1
ATOM 565 C CA . CYS A 1 73 ? -7.925 1.142 10.768 1.00 90.31 73 CYS A CA 1
ATOM 566 C C . CYS A 1 73 ? -9.390 1.268 11.172 1.00 90.31 73 CYS A C 1
ATOM 568 O O . CYS A 1 73 ? -9.960 0.315 11.691 1.00 90.31 73 CYS A O 1
ATOM 570 N N . VAL A 1 74 ? -10.014 2.409 10.919 1.00 91.25 74 VAL A N 1
ATOM 571 C CA . VAL A 1 74 ? -11.425 2.652 11.242 1.00 91.25 74 VAL A CA 1
ATOM 572 C C . VAL A 1 74 ? -12.172 2.991 9.959 1.00 91.25 74 VAL A C 1
ATOM 574 O O . VAL A 1 74 ? -11.587 3.634 9.086 1.00 91.25 74 VAL A O 1
ATOM 577 N N . PRO A 1 75 ? -13.430 2.560 9.774 1.00 90.00 75 PRO A N 1
ATOM 578 C CA . PRO A 1 75 ? -14.182 2.936 8.585 1.00 90.00 75 PRO A CA 1
ATOM 579 C C . PRO A 1 75 ? -14.239 4.460 8.452 1.00 90.00 75 PRO A C 1
ATOM 581 O O . PRO A 1 75 ? -14.521 5.154 9.425 1.00 90.00 75 PRO A O 1
ATOM 584 N N . PHE A 1 76 ? -13.994 4.995 7.256 1.00 84.62 76 PHE A N 1
ATOM 585 C CA . PHE A 1 76 ? -13.856 6.445 7.055 1.00 84.62 76 PHE A CA 1
ATOM 586 C C . PHE A 1 76 ? -15.113 7.231 7.484 1.00 84.62 76 PHE A C 1
ATOM 588 O O . PHE A 1 76 ? -15.023 8.356 7.970 1.00 84.62 76 PHE A O 1
ATOM 595 N N . TYR A 1 77 ? -16.290 6.607 7.366 1.00 80.88 77 TYR A N 1
ATOM 596 C CA . TYR A 1 77 ? -17.584 7.159 7.783 1.00 80.88 77 TYR A CA 1
ATOM 597 C C . TYR A 1 77 ? -17.844 7.086 9.303 1.00 80.88 77 TYR A C 1
ATOM 599 O O . TYR A 1 77 ? -18.827 7.646 9.783 1.00 80.88 77 TYR A O 1
ATOM 607 N N . LYS A 1 78 ? -16.983 6.404 10.067 1.00 70.50 78 LYS A N 1
ATOM 608 C CA . LYS A 1 78 ? -17.044 6.244 11.527 1.00 70.50 78 LYS A CA 1
ATOM 609 C C . LYS A 1 78 ? -15.735 6.727 12.151 1.00 70.50 78 LYS A C 1
ATOM 611 O O . LYS A 1 78 ? -14.860 5.951 12.524 1.00 70.50 78 LYS A O 1
ATOM 616 N N . GLN A 1 79 ? -15.609 8.049 12.250 1.00 64.94 79 GLN A N 1
ATOM 617 C CA . GLN A 1 79 ? -14.456 8.716 12.870 1.00 64.94 79 GLN A CA 1
ATOM 618 C C . GLN A 1 79 ? -14.462 8.654 14.408 1.00 64.94 79 GLN A C 1
ATOM 620 O O . GLN A 1 79 ? -13.546 9.165 15.045 1.00 64.94 79 GLN A O 1
ATOM 625 N N . ASP A 1 80 ? -15.478 8.040 15.019 1.00 66.06 80 ASP A N 1
ATOM 626 C CA . ASP A 1 80 ? -15.571 7.843 16.469 1.00 66.06 80 ASP A CA 1
ATOM 627 C C . ASP A 1 80 ? -14.597 6.769 16.990 1.00 66.06 80 ASP A C 1
ATOM 629 O O . ASP A 1 80 ? -14.431 6.620 18.199 1.00 66.06 80 ASP A O 1
ATOM 633 N N . GLY A 1 81 ? -13.934 6.035 16.088 1.00 60.94 81 GLY A N 1
ATOM 634 C CA . GLY A 1 81 ? -12.871 5.088 16.418 1.00 60.94 81 GLY A CA 1
ATOM 635 C C . GLY A 1 81 ? -13.352 3.812 17.110 1.00 60.94 81 GLY A C 1
ATOM 636 O O . GLY A 1 81 ? -12.540 3.053 17.631 1.00 60.94 81 GLY A O 1
ATOM 637 N N . THR A 1 82 ? -14.664 3.567 17.132 1.00 63.22 82 THR A N 1
ATOM 638 C CA . THR A 1 82 ? -15.274 2.500 17.941 1.00 63.22 82 THR A CA 1
ATOM 639 C C . THR A 1 82 ? -15.222 1.120 17.288 1.00 63.22 82 THR A C 1
ATOM 641 O O . THR A 1 82 ? -15.404 0.114 17.974 1.00 63.22 82 THR A O 1
ATOM 644 N N . ALA A 1 83 ? -14.949 1.046 15.983 1.00 66.81 83 ALA A N 1
ATOM 645 C CA . ALA A 1 83 ? -14.844 -0.206 15.242 1.00 66.81 83 ALA A CA 1
ATOM 646 C C . ALA A 1 83 ? -13.512 -0.275 14.488 1.00 66.81 83 ALA A C 1
ATOM 648 O O . ALA A 1 83 ? -13.401 0.200 13.358 1.00 66.81 83 ALA A O 1
ATOM 649 N N . GLU A 1 84 ? -12.504 -0.879 15.119 1.00 79.31 84 GLU A N 1
ATOM 650 C CA . GLU A 1 84 ? -11.269 -1.238 14.427 1.00 79.31 84 GLU A CA 1
ATOM 651 C C . GLU A 1 84 ? -11.553 -2.346 13.402 1.00 79.31 84 GLU A C 1
ATOM 653 O O . GLU A 1 84 ? -12.127 -3.392 13.709 1.00 79.31 84 GLU A O 1
ATOM 658 N N . SER A 1 85 ? -11.148 -2.102 12.164 1.00 78.56 85 SER A N 1
ATOM 659 C CA . SER A 1 85 ? -11.189 -3.049 11.065 1.00 78.56 85 SER A CA 1
ATOM 660 C C . SER A 1 85 ? -9.975 -3.971 11.129 1.00 78.56 85 SER A C 1
ATOM 662 O O . SER A 1 85 ? -8.842 -3.524 11.309 1.00 78.56 85 SER A O 1
ATOM 664 N N . THR A 1 86 ? -10.213 -5.266 10.941 1.00 79.00 86 THR A N 1
ATOM 665 C CA . THR A 1 86 ? -9.174 -6.285 10.720 1.00 79.00 86 THR A CA 1
ATOM 666 C C . THR A 1 86 ? -8.944 -6.552 9.232 1.00 79.00 86 THR A C 1
ATOM 668 O O . THR A 1 86 ? -8.265 -7.514 8.872 1.00 79.00 86 THR A O 1
ATOM 671 N N . GLN A 1 87 ? -9.553 -5.745 8.361 1.00 87.00 87 GLN A N 1
ATOM 672 C CA . GLN A 1 87 ? -9.511 -5.956 6.924 1.00 87.00 87 GLN A CA 1
ATOM 673 C C . GLN A 1 87 ? -8.168 -5.533 6.327 1.00 87.00 87 GLN A C 1
ATOM 675 O O . GLN A 1 87 ? -7.492 -4.633 6.820 1.00 87.00 87 GLN A O 1
ATOM 680 N N . ASN A 1 88 ? -7.796 -6.203 5.241 1.00 94.06 88 ASN A N 1
ATOM 681 C CA . ASN A 1 88 ? -6.561 -5.930 4.522 1.00 94.06 88 ASN A CA 1
ATOM 682 C C . ASN A 1 88 ? -6.742 -4.774 3.531 1.00 94.06 88 ASN A C 1
ATOM 684 O O . ASN A 1 88 ? -7.784 -4.665 2.883 1.00 94.06 88 ASN A O 1
ATOM 688 N N . CYS A 1 89 ? -5.697 -3.967 3.376 1.00 94.50 89 CYS A N 1
ATOM 689 C CA . CYS A 1 89 ? -5.635 -2.855 2.436 1.00 94.50 89 CYS A CA 1
ATOM 690 C C . CYS A 1 89 ? -5.043 -3.338 1.115 1.00 94.50 89 CYS A C 1
ATOM 692 O O . CYS A 1 89 ? -3.857 -3.669 1.054 1.00 94.50 89 CYS A O 1
ATOM 694 N N . VAL A 1 90 ? -5.874 -3.406 0.075 1.00 96.06 90 VAL A N 1
ATOM 695 C CA . VAL A 1 90 ? -5.447 -3.764 -1.290 1.00 96.06 90 VAL A CA 1
ATOM 696 C C . VAL A 1 90 ? -4.933 -2.545 -2.051 1.00 96.06 90 VAL A C 1
ATOM 698 O O . VAL A 1 90 ? -4.049 -2.682 -2.890 1.00 96.06 90 VAL A O 1
ATOM 701 N N . SER A 1 91 ? -5.435 -1.359 -1.701 1.00 96.31 91 SER A N 1
ATOM 702 C CA . SER A 1 91 ? -4.896 -0.071 -2.125 1.00 96.31 91 SER A CA 1
ATOM 703 C C . SER A 1 91 ? -4.851 0.894 -0.949 1.00 96.31 91 SER A C 1
ATOM 705 O O . SER A 1 91 ? -5.610 0.770 0.020 1.00 96.31 91 SER A O 1
ATOM 707 N N . TYR A 1 92 ? -3.914 1.831 -0.997 1.00 96.06 92 TYR A N 1
ATOM 708 C CA . TYR A 1 92 ? -3.746 2.835 0.038 1.00 96.06 92 TYR A CA 1
ATOM 709 C C . TYR A 1 92 ? -3.042 4.083 -0.483 1.00 96.06 92 TYR A C 1
ATOM 711 O O . TYR A 1 92 ? -2.274 4.036 -1.440 1.00 96.06 92 TYR A O 1
ATOM 719 N N . GLY A 1 93 ? -3.250 5.198 0.208 1.00 95.06 93 GLY A N 1
ATOM 720 C CA . GLY A 1 93 ? -2.586 6.462 -0.085 1.00 95.06 93 GLY A CA 1
ATOM 721 C C . GLY A 1 93 ? -2.450 7.320 1.162 1.00 95.06 93 GLY A C 1
ATOM 722 O O . GLY A 1 93 ? -3.348 7.347 2.010 1.00 95.06 93 GLY A O 1
ATOM 723 N N . HIS A 1 94 ? -1.318 8.003 1.286 1.00 93.50 94 HIS A N 1
ATOM 724 C CA . HIS A 1 94 ? -1.026 8.887 2.406 1.00 93.50 94 HIS A CA 1
ATOM 725 C C . HIS A 1 94 ? -2.073 10.012 2.519 1.00 93.50 94 HIS A C 1
ATOM 727 O O . HIS A 1 94 ? -2.437 10.644 1.527 1.00 93.50 94 HIS A O 1
ATOM 733 N N . TYR A 1 95 ? -2.569 10.264 3.733 1.00 90.69 95 TYR A N 1
ATOM 734 C CA . TYR A 1 95 ? -3.620 11.242 4.019 1.00 90.69 95 TYR A CA 1
ATOM 735 C C . TYR A 1 95 ? -3.296 12.060 5.275 1.00 90.69 95 TYR A C 1
ATOM 737 O O . TYR A 1 95 ? -3.570 11.673 6.414 1.00 90.69 95 TYR A O 1
ATOM 745 N N . GLY A 1 96 ? -2.732 13.250 5.065 1.00 87.69 96 GLY A N 1
ATOM 746 C CA . GLY A 1 96 ? -2.263 14.099 6.160 1.00 87.69 96 GLY A CA 1
ATOM 747 C C . GLY A 1 96 ? -1.082 13.476 6.918 1.00 87.69 96 GLY A C 1
ATOM 748 O O . GLY A 1 96 ? -0.560 12.451 6.513 1.00 87.69 96 GLY A O 1
ATOM 749 N N . PRO A 1 97 ? -0.630 14.072 8.031 1.00 86.31 97 PRO A N 1
ATOM 750 C CA . PRO A 1 97 ? 0.666 13.725 8.626 1.00 86.31 97 PRO A CA 1
ATOM 751 C C . PRO A 1 97 ? 0.719 12.371 9.354 1.00 86.31 97 PRO A C 1
ATOM 753 O O . PRO A 1 97 ? 1.804 11.913 9.697 1.00 86.31 97 PRO A O 1
ATOM 756 N N . ASN A 1 98 ? -0.431 11.773 9.685 1.00 89.62 98 ASN A N 1
ATOM 757 C CA . ASN A 1 98 ? -0.504 10.611 10.582 1.00 89.62 98 ASN A CA 1
ATOM 758 C C . ASN A 1 98 ? -1.507 9.547 10.128 1.00 89.62 98 ASN A C 1
ATOM 760 O O . ASN A 1 98 ? -1.903 8.717 10.948 1.00 89.62 98 ASN A O 1
ATOM 764 N N . HIS A 1 99 ? -1.981 9.610 8.883 1.00 91.94 99 HIS A N 1
ATOM 765 C CA . HIS A 1 99 ? -2.942 8.630 8.410 1.00 91.94 99 HIS A CA 1
ATOM 766 C C . HIS A 1 99 ? -2.673 8.194 6.978 1.00 91.94 99 HIS A C 1
ATOM 768 O O . HIS A 1 99 ? -2.135 8.934 6.160 1.00 91.94 99 HIS A O 1
ATOM 774 N N . TYR A 1 100 ? -3.167 7.002 6.677 1.00 93.62 100 TYR A N 1
ATOM 775 C CA . TYR A 1 100 ? -3.405 6.531 5.328 1.00 93.62 100 TYR A CA 1
ATOM 776 C C . TYR A 1 100 ? -4.893 6.341 5.109 1.00 93.62 100 TYR A C 1
ATOM 778 O O . TYR A 1 100 ? -5.628 5.900 5.996 1.00 93.62 100 TYR A O 1
ATOM 786 N N . THR A 1 101 ? -5.316 6.627 3.890 1.00 93.81 101 THR A N 1
ATOM 787 C CA . THR A 1 101 ? -6.528 6.036 3.338 1.00 93.81 101 THR A CA 1
ATOM 788 C C . THR A 1 101 ? -6.207 4.621 2.888 1.00 93.81 101 THR A C 1
ATOM 790 O O . THR A 1 101 ? -5.127 4.359 2.363 1.00 93.81 101 THR A O 1
ATOM 793 N N . CYS A 1 102 ? -7.130 3.706 3.135 1.00 94.56 102 CYS A N 1
ATOM 794 C CA . CYS A 1 102 ? -7.015 2.304 2.775 1.00 94.56 102 CYS A CA 1
ATOM 795 C C . CYS A 1 102 ? -8.333 1.843 2.175 1.00 94.56 102 CYS A C 1
ATOM 797 O O . CYS A 1 102 ? -9.398 2.141 2.720 1.00 94.56 102 CYS A O 1
ATOM 799 N N . THR A 1 103 ? -8.246 1.079 1.096 1.00 96.00 103 THR A N 1
ATOM 800 C CA . THR A 1 103 ? -9.389 0.411 0.487 1.00 96.00 103 THR A CA 1
ATOM 801 C C . THR A 1 103 ? -9.171 -1.094 0.555 1.00 96.00 103 THR A C 1
ATOM 803 O O . THR A 1 103 ? -8.062 -1.581 0.320 1.00 96.00 103 THR A O 1
ATOM 806 N N . ASN A 1 104 ? -10.212 -1.848 0.899 1.00 94.88 104 ASN A N 1
ATOM 807 C CA . ASN A 1 104 ? -10.182 -3.312 0.865 1.00 94.88 104 ASN A CA 1
ATOM 808 C C . ASN A 1 104 ? -10.664 -3.866 -0.491 1.00 94.88 104 ASN A C 1
ATOM 810 O O . ASN A 1 104 ? -11.069 -3.124 -1.382 1.00 94.88 104 ASN A O 1
ATOM 814 N N . ALA A 1 105 ? -10.682 -5.193 -0.636 1.00 93.56 105 ALA A N 1
ATOM 815 C CA . ALA A 1 105 ? -11.147 -5.865 -1.856 1.00 93.56 105 ALA A CA 1
ATOM 816 C C . ALA A 1 105 ? -12.638 -5.629 -2.192 1.00 93.56 105 ALA A C 1
ATOM 818 O O . ALA A 1 105 ? -13.057 -5.888 -3.316 1.00 93.56 105 ALA A O 1
ATOM 819 N N . ASN A 1 106 ? -13.433 -5.148 -1.231 1.00 94.00 106 ASN A N 1
ATOM 820 C CA . ASN A 1 106 ? -14.849 -4.817 -1.405 1.00 94.00 106 ASN A CA 1
ATOM 821 C C . ASN A 1 106 ? -15.073 -3.321 -1.693 1.00 94.00 106 ASN A C 1
ATOM 823 O O . ASN A 1 106 ? -16.216 -2.869 -1.680 1.00 94.00 106 ASN A O 1
ATOM 827 N N . ASN A 1 107 ? -14.007 -2.552 -1.938 1.00 92.44 107 ASN A N 1
ATOM 828 C CA . ASN A 1 107 ? -14.046 -1.101 -2.134 1.00 92.44 107 ASN A CA 1
ATOM 829 C C . ASN A 1 107 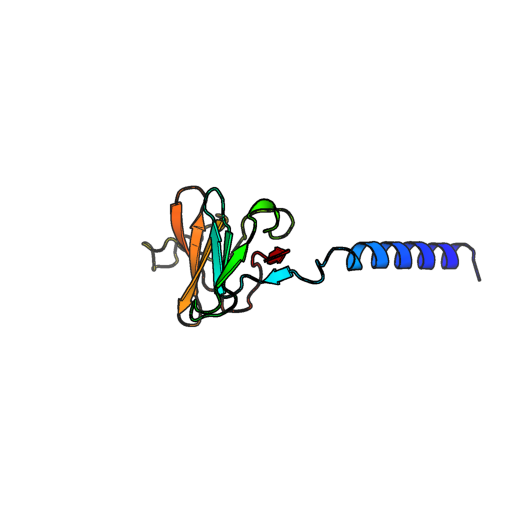? -14.563 -0.301 -0.920 1.00 92.44 107 ASN A C 1
ATOM 831 O O . ASN A 1 107 ? -15.059 0.816 -1.062 1.00 92.44 107 ASN A O 1
ATOM 835 N N . GLU A 1 108 ? -14.453 -0.853 0.289 1.00 92.69 108 GLU A N 1
ATOM 836 C CA . GLU A 1 108 ? -14.754 -0.133 1.526 1.00 92.69 108 GLU A CA 1
ATOM 837 C C . GLU A 1 108 ? -13.543 0.698 1.960 1.00 92.69 108 GLU A C 1
ATOM 839 O O . GLU A 1 108 ? -12.409 0.214 1.949 1.00 92.69 108 GLU A O 1
ATOM 844 N N . TYR A 1 109 ? -13.804 1.938 2.380 1.00 9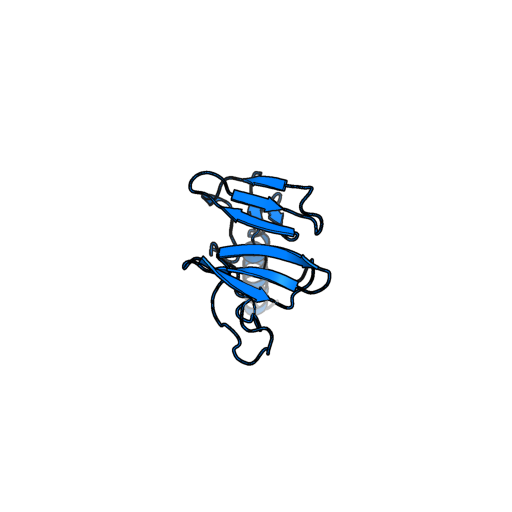2.69 109 TYR A N 1
ATOM 845 C CA . TYR A 1 109 ? -12.779 2.912 2.748 1.00 92.69 109 TYR A CA 1
ATOM 846 C C . TYR A 1 109 ? -12.550 2.982 4.257 1.00 92.69 109 TYR A C 1
ATOM 848 O O . TYR A 1 109 ? -13.484 3.154 5.051 1.00 92.69 109 TYR A O 1
ATOM 856 N N . PHE A 1 110 ? -11.278 2.961 4.639 1.00 92.69 110 PHE A N 1
ATOM 857 C CA . PHE A 1 110 ? -10.808 3.053 6.013 1.00 92.69 110 PHE A CA 1
ATOM 858 C C . PHE A 1 110 ? -9.758 4.152 6.157 1.00 92.69 110 PHE A C 1
ATOM 860 O O . PHE A 1 110 ? -9.000 4.448 5.233 1.00 92.69 110 PHE A O 1
ATOM 867 N N . LEU A 1 111 ? -9.705 4.734 7.350 1.00 92.56 111 LEU A N 1
ATOM 868 C CA . LEU A 1 111 ? -8.638 5.608 7.796 1.00 92.56 111 LEU A CA 1
ATOM 869 C C . LEU A 1 111 ? -7.746 4.830 8.763 1.00 92.56 111 LEU A C 1
ATOM 871 O O . LEU A 1 111 ? -8.215 4.328 9.783 1.00 92.56 111 LEU A O 1
ATOM 875 N N . CYS A 1 112 ? -6.465 4.725 8.444 1.00 91.56 112 CYS A N 1
ATOM 876 C CA . CYS A 1 112 ? -5.495 3.946 9.198 1.00 91.56 112 CYS A CA 1
ATOM 877 C C . CYS A 1 112 ? -4.468 4.891 9.839 1.00 91.56 112 CYS A C 1
ATOM 879 O O . CYS A 1 112 ? -3.852 5.661 9.106 1.00 91.56 112 CYS A O 1
ATOM 881 N N . PRO A 1 113 ? -4.256 4.866 11.170 1.00 91.69 113 PRO A N 1
ATOM 882 C CA . PRO A 1 113 ? -3.362 5.791 11.871 1.00 91.69 113 PRO A CA 1
ATOM 883 C C . PRO A 1 113 ? -1.889 5.364 11.749 1.00 91.69 113 PRO A C 1
ATOM 885 O O . PRO A 1 113 ? -1.264 4.960 12.729 1.00 91.69 113 PRO A O 1
ATOM 888 N N . HIS A 1 114 ? -1.359 5.420 10.528 1.00 89.75 114 HIS A N 1
ATOM 889 C CA . HIS A 1 114 ? 0.032 5.108 10.183 1.00 89.75 114 HIS A CA 1
ATOM 890 C C . HIS A 1 114 ? 0.680 6.326 9.524 1.00 89.75 114 HIS A C 1
ATOM 892 O O . HIS A 1 114 ? 0.007 7.107 8.849 1.00 89.75 114 HIS A O 1
ATOM 898 N N . LYS A 1 115 ? 1.979 6.507 9.745 1.00 90.38 115 LYS A N 1
ATOM 899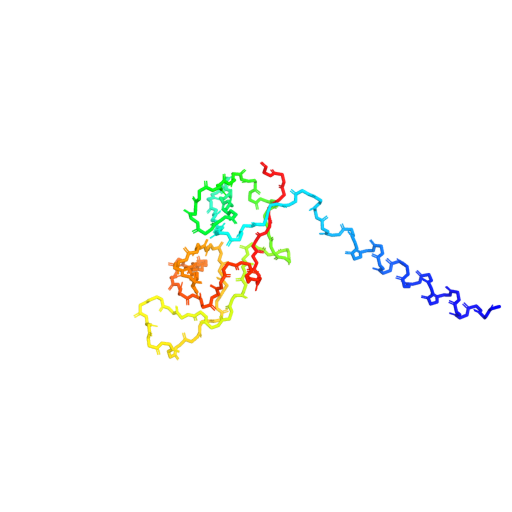 C CA . LYS A 1 115 ? 2.785 7.599 9.185 1.00 90.38 115 LYS A CA 1
ATOM 900 C C . LYS A 1 115 ? 3.576 7.119 7.981 1.00 90.38 115 LYS A C 1
ATOM 902 O O . LYS A 1 115 ? 3.799 5.920 7.814 1.00 90.38 115 LYS A O 1
ATOM 907 N N . LEU A 1 116 ? 4.079 8.055 7.178 1.00 86.06 116 LEU A N 1
ATOM 908 C CA . LEU A 1 116 ? 5.047 7.703 6.148 1.00 86.06 116 LEU A CA 1
ATOM 909 C C . LEU A 1 116 ? 6.226 6.939 6.770 1.00 86.06 116 LEU A C 1
ATOM 911 O O . LEU A 1 116 ? 6.790 7.367 7.779 1.00 86.06 116 LEU A O 1
ATOM 915 N N . LYS A 1 117 ? 6.611 5.833 6.121 1.00 85.62 117 LYS A N 1
ATOM 916 C CA . LYS A 1 117 ? 7.638 4.856 6.537 1.00 85.62 117 LYS A CA 1
ATOM 917 C C . LYS A 1 117 ? 7.192 3.834 7.583 1.00 85.62 117 LYS A C 1
ATOM 919 O O . LYS A 1 117 ? 7.969 2.916 7.855 1.00 85.62 117 LYS A O 1
ATOM 924 N N . ASP A 1 118 ? 5.976 3.930 8.121 1.00 86.19 118 ASP A N 1
ATOM 925 C CA . ASP A 1 118 ? 5.421 2.843 8.923 1.00 86.19 118 ASP A CA 1
ATOM 926 C C . ASP A 1 118 ? 5.137 1.648 8.001 1.00 86.19 118 ASP A C 1
ATOM 928 O O . ASP A 1 118 ? 4.336 1.710 7.070 1.00 86.19 118 ASP A O 1
ATOM 932 N N . ALA A 1 119 ? 5.842 0.544 8.239 1.00 82.31 119 ALA A N 1
ATOM 933 C CA . ALA A 1 119 ? 5.553 -0.729 7.596 1.00 82.31 119 ALA A CA 1
ATOM 934 C C . ALA A 1 119 ? 4.278 -1.350 8.205 1.00 82.31 119 ALA A C 1
ATOM 936 O O . ALA A 1 119 ? 3.976 -1.099 9.377 1.00 82.31 119 ALA A O 1
ATOM 937 N N . PRO A 1 120 ? 3.570 -2.241 7.491 1.00 92.25 120 PRO A N 1
ATOM 938 C CA . PRO A 1 120 ? 3.859 -2.774 6.153 1.00 92.25 120 PRO A CA 1
ATOM 939 C C . PRO A 1 120 ? 3.477 -1.849 4.984 1.00 92.25 120 PRO A C 1
ATOM 941 O O . PRO A 1 120 ? 2.478 -1.145 5.050 1.00 92.25 120 PRO A O 1
ATOM 944 N N . PHE A 1 121 ? 4.243 -1.923 3.891 1.00 94.00 121 PHE A N 1
ATOM 945 C CA . PHE A 1 121 ? 3.936 -1.339 2.577 1.00 94.00 121 PHE A CA 1
ATOM 946 C C . PHE A 1 121 ? 4.196 -2.379 1.475 1.00 94.00 121 PHE A C 1
ATOM 948 O O . PHE A 1 121 ? 4.958 -3.331 1.677 1.00 94.00 121 PHE A O 1
ATOM 955 N N . ILE A 1 122 ? 3.566 -2.199 0.316 1.00 96.12 122 ILE A N 1
ATOM 956 C CA . ILE A 1 122 ? 3.850 -2.974 -0.893 1.00 96.12 122 ILE A CA 1
ATOM 957 C C . ILE A 1 122 ? 5.187 -2.517 -1.475 1.00 96.12 122 ILE A C 1
ATOM 959 O O . ILE A 1 122 ? 5.467 -1.320 -1.548 1.00 96.12 122 ILE A O 1
ATOM 963 N N . SER A 1 123 ? 5.991 -3.477 -1.924 1.00 95.88 123 SER A N 1
ATOM 964 C CA . SER A 1 123 ? 7.189 -3.214 -2.713 1.00 95.88 123 SER A CA 1
ATOM 965 C C . SER A 1 123 ? 7.010 -3.801 -4.109 1.00 95.88 123 SER A C 1
ATOM 967 O O . SER A 1 123 ? 6.533 -4.927 -4.266 1.00 95.88 123 SER A O 1
ATOM 969 N N . CYS A 1 124 ? 7.411 -3.053 -5.130 1.00 94.62 124 CYS A N 1
ATOM 970 C CA . CYS A 1 124 ? 7.333 -3.460 -6.528 1.00 94.62 124 CYS A CA 1
ATOM 971 C C . CYS A 1 124 ? 8.731 -3.591 -7.122 1.00 94.62 124 CYS A C 1
ATOM 973 O O . CYS A 1 124 ? 9.576 -2.725 -6.925 1.00 94.62 124 CYS A O 1
ATOM 975 N N . SER A 1 125 ? 8.999 -4.658 -7.873 1.00 92.31 125 SER A N 1
ATOM 976 C CA . SER A 1 125 ? 10.285 -4.828 -8.563 1.00 92.31 125 SER A CA 1
ATOM 977 C C . SER A 1 125 ? 10.168 -4.575 -10.064 1.00 92.31 125 SER A C 1
ATOM 979 O O . SER A 1 125 ? 9.213 -5.014 -10.701 1.00 92.31 125 SER A O 1
ATOM 981 N N . ARG A 1 126 ? 11.196 -3.938 -10.642 1.00 85.50 126 ARG A N 1
ATOM 982 C CA . ARG A 1 126 ? 11.254 -3.574 -12.072 1.00 85.50 126 ARG A CA 1
ATOM 983 C C . ARG A 1 126 ? 10.106 -2.658 -12.511 1.00 85.50 126 ARG A C 1
ATOM 985 O O . ARG A 1 126 ? 9.413 -2.949 -13.485 1.00 85.50 126 ARG A O 1
ATOM 992 N N . CYS A 1 127 ? 9.965 -1.576 -11.760 1.00 84.62 127 CYS A N 1
ATOM 993 C CA . CYS A 1 127 ? 9.470 -0.303 -12.258 1.00 84.62 127 CYS A CA 1
ATOM 994 C C . CYS A 1 127 ? 10.683 0.510 -12.780 1.00 84.62 127 CYS A C 1
ATOM 996 O O . CYS A 1 127 ? 10.459 1.528 -13.453 1.00 84.62 127 CYS A O 1
#

Secondary structure (DSSP, 8-state):
--HHHHHHHHHHHHHHHHHHTTS-TTEEE--SEEEE-SS-EEEE-STTS-SEEEE-GGGEEBTTBSSB--TTBEETT-TT----B---BSEEEE-STT-EEEE-TT--EEEE---TTPSP--EEE--

Organism: Melampsora larici-populina (strain 98AG31 / pathotype 3-4-7) (NCBI:txid747676)

pLDDT: mean 85.73, std 12.24, range [49.75, 97.19]

Radius of gyration: 18.57 Å; chains: 1; bounding box: 55×47×34 Å